Protein AF-A0A2N1BUD0-F1 (afdb_monomer_lite)

Structure (mmCIF, N/CA/C/O backbone):
data_AF-A0A2N1BUD0-F1
#
_entry.id   AF-A0A2N1BUD0-F1
#
loop_
_atom_site.group_PDB
_atom_site.id
_atom_site.type_symbol
_atom_site.label_atom_id
_atom_site.label_alt_id
_atom_site.label_comp_id
_atom_site.label_asym_id
_atom_site.label_entity_id
_atom_site.label_seq_id
_atom_site.pdbx_PDB_ins_code
_atom_site.Cartn_x
_atom_site.Cartn_y
_atom_site.Cartn_z
_atom_site.occupancy
_atom_site.B_iso_or_equiv
_atom_site.auth_seq_id
_atom_site.auth_comp_id
_atom_site.auth_asym_id
_atom_site.auth_atom_id
_atom_site.pdbx_PDB_model_num
ATOM 1 N N . MET A 1 1 ? 6.098 26.235 -37.739 1.00 52.78 1 MET A N 1
ATOM 2 C CA . MET A 1 1 ? 7.208 25.556 -38.452 1.00 52.78 1 MET A CA 1
ATOM 3 C C . MET A 1 1 ? 8.342 25.133 -37.496 1.00 52.78 1 MET A C 1
ATOM 5 O O . MET A 1 1 ? 9.504 25.211 -37.853 1.00 52.78 1 MET A O 1
ATOM 9 N N . THR A 1 2 ? 8.035 24.668 -36.276 1.00 50.59 2 THR A N 1
ATOM 10 C CA . THR A 1 2 ? 9.044 24.337 -35.236 1.00 50.59 2 THR A CA 1
ATOM 11 C C . THR A 1 2 ? 8.931 22.900 -34.709 1.00 50.59 2 THR A C 1
ATOM 13 O O . THR A 1 2 ? 9.915 22.342 -34.232 1.00 50.59 2 THR A O 1
ATOM 16 N N . SER A 1 3 ? 7.771 22.252 -34.879 1.00 55.66 3 SER A N 1
ATOM 17 C CA . SER A 1 3 ? 7.516 20.872 -34.429 1.00 55.66 3 SER A CA 1
ATOM 18 C C . SER A 1 3 ? 8.451 19.838 -35.083 1.00 55.66 3 SER A C 1
ATOM 20 O O . SER A 1 3 ? 8.998 18.970 -34.406 1.00 55.66 3 SER A O 1
ATOM 22 N N . ASN A 1 4 ? 8.738 19.974 -36.384 1.00 60.06 4 ASN A N 1
ATOM 23 C CA . ASN A 1 4 ? 9.566 19.006 -37.117 1.00 60.06 4 ASN A CA 1
ATOM 24 C C . ASN A 1 4 ? 11.042 19.005 -36.685 1.00 60.06 4 ASN A C 1
ATOM 26 O O . ASN A 1 4 ? 11.693 17.961 -36.717 1.00 60.06 4 ASN A O 1
ATOM 30 N N . ILE A 1 5 ? 11.566 20.154 -36.249 1.00 64.06 5 ILE A N 1
ATOM 31 C CA . ILE A 1 5 ? 12.962 20.285 -35.810 1.00 64.06 5 ILE A CA 1
ATOM 32 C C . ILE A 1 5 ? 13.124 19.673 -34.418 1.00 64.06 5 ILE A C 1
ATOM 34 O O . ILE A 1 5 ? 14.062 18.910 -34.200 1.00 64.06 5 ILE A O 1
ATOM 38 N N . ILE A 1 6 ? 12.167 19.920 -33.520 1.00 66.69 6 ILE A N 1
ATOM 39 C CA . ILE A 1 6 ? 12.138 19.339 -32.172 1.00 66.69 6 ILE A CA 1
ATOM 40 C C . ILE A 1 6 ? 12.051 17.811 -32.259 1.00 66.69 6 ILE A C 1
ATOM 42 O O . ILE A 1 6 ? 12.881 17.123 -31.670 1.00 66.69 6 ILE A O 1
ATOM 46 N N . ASN A 1 7 ? 11.139 17.278 -33.080 1.00 67.88 7 ASN A N 1
ATOM 47 C CA . ASN A 1 7 ? 11.005 15.834 -33.301 1.00 67.88 7 ASN A CA 1
ATOM 48 C C . ASN A 1 7 ? 12.281 15.207 -33.887 1.00 67.88 7 ASN A C 1
ATOM 50 O O . ASN A 1 7 ? 12.676 14.108 -33.496 1.00 67.88 7 ASN A O 1
ATOM 54 N N . SER A 1 8 ? 12.957 15.909 -34.801 1.00 67.88 8 SER A N 1
ATOM 55 C CA . SER A 1 8 ? 14.218 15.455 -35.395 1.00 67.88 8 SER A CA 1
ATOM 56 C C . SER A 1 8 ? 15.364 15.446 -34.376 1.00 67.88 8 SER A C 1
ATOM 58 O O . SER A 1 8 ? 16.112 14.469 -34.289 1.00 67.88 8 SER A O 1
ATOM 60 N N . TRP A 1 9 ? 15.468 16.487 -33.547 1.00 64.31 9 TRP A N 1
ATOM 61 C CA . TRP A 1 9 ? 16.508 16.611 -32.524 1.00 64.31 9 TRP A CA 1
ATOM 62 C C . TRP A 1 9 ? 16.311 15.600 -31.383 1.00 64.31 9 TRP A C 1
ATOM 64 O O . TRP A 1 9 ? 17.261 14.906 -31.015 1.00 64.31 9 TRP A O 1
ATOM 74 N N . LEU A 1 10 ? 15.068 15.413 -30.920 1.00 66.81 10 LEU A N 1
ATOM 75 C CA . LEU A 1 10 ? 14.684 14.378 -29.947 1.00 66.81 10 LEU A CA 1
ATOM 76 C C . LEU A 1 10 ? 15.021 12.975 -30.453 1.00 66.81 10 LEU A C 1
ATOM 78 O O . LEU A 1 10 ? 15.722 12.219 -29.778 1.00 66.81 10 LEU A O 1
ATOM 82 N N . LYS A 1 11 ? 14.604 12.642 -31.681 1.00 66.31 11 LYS A N 1
ATOM 83 C CA . LYS A 1 11 ? 14.873 11.330 -32.287 1.00 66.31 11 LYS A CA 1
ATOM 84 C C . LYS A 1 11 ? 16.373 11.080 -32.470 1.00 66.31 11 LYS A C 1
ATOM 86 O O . LYS A 1 11 ? 16.819 9.938 -32.378 1.00 66.31 11 LYS A O 1
ATOM 91 N N . LYS A 1 12 ? 17.166 12.131 -32.701 1.00 64.56 12 LYS A N 1
ATOM 92 C CA . LYS A 1 12 ? 18.624 12.049 -32.882 1.00 64.56 12 LYS A CA 1
ATOM 93 C C . LYS A 1 12 ? 19.404 11.998 -31.563 1.00 64.56 12 LYS A C 1
ATOM 95 O O . LYS A 1 12 ? 20.531 11.507 -31.571 1.00 64.56 12 LYS A O 1
ATOM 100 N N . ASN A 1 13 ? 18.851 12.492 -30.454 1.00 60.78 13 ASN A N 1
ATOM 101 C CA . ASN A 1 13 ? 19.461 12.379 -29.123 1.00 60.78 13 ASN A CA 1
ATOM 102 C C . ASN A 1 13 ? 19.176 10.996 -28.508 1.00 60.78 13 ASN A C 1
ATOM 104 O O . ASN A 1 13 ? 20.114 10.289 -28.167 1.00 60.78 13 ASN A O 1
ATOM 108 N N . ILE A 1 14 ? 17.919 10.534 -28.547 1.00 62.25 14 ILE A N 1
ATOM 109 C CA . ILE A 1 14 ? 17.505 9.204 -28.048 1.00 62.25 14 ILE A CA 1
ATOM 110 C C . ILE A 1 14 ? 18.247 8.060 -28.761 1.00 62.25 14 ILE A C 1
ATOM 112 O O . ILE A 1 14 ? 18.615 7.061 -28.153 1.00 62.25 14 ILE A O 1
ATOM 116 N N . LYS A 1 15 ? 18.493 8.192 -30.071 1.00 56.25 15 LYS A N 1
ATOM 117 C CA . LYS A 1 15 ? 19.170 7.153 -30.866 1.00 56.25 15 LYS A CA 1
ATOM 118 C C . LYS A 1 15 ? 20.701 7.163 -30.713 1.00 56.25 15 LYS A C 1
ATOM 120 O O . LYS A 1 15 ? 21.344 6.231 -31.191 1.00 56.25 15 LYS A O 1
ATOM 125 N N . ARG A 1 16 ? 21.283 8.211 -30.109 1.00 57.62 16 ARG A N 1
ATOM 126 C CA . ARG A 1 16 ? 22.734 8.341 -29.867 1.00 57.62 16 ARG A CA 1
ATOM 127 C C . ARG A 1 16 ? 23.180 7.686 -28.564 1.00 57.62 16 ARG A C 1
ATOM 129 O O . ARG A 1 16 ? 24.290 7.173 -28.541 1.00 57.62 16 ARG A O 1
ATOM 136 N N . ASP A 1 17 ? 22.300 7.607 -27.571 1.00 53.81 17 ASP A N 1
ATOM 137 C CA . ASP A 1 17 ? 22.528 6.836 -26.341 1.00 53.81 17 ASP A CA 1
ATOM 138 C C . ASP A 1 17 ? 22.265 5.333 -26.518 1.00 53.81 17 ASP A C 1
ATOM 140 O O . ASP A 1 17 ? 22.288 4.576 -25.553 1.00 53.81 17 ASP A O 1
ATOM 144 N N . LEU A 1 18 ? 22.020 4.869 -27.752 1.00 57.09 18 LEU A N 1
ATOM 145 C CA . LEU A 1 18 ? 21.911 3.446 -28.037 1.00 57.09 18 LEU A CA 1
ATOM 146 C C . LEU A 1 18 ? 23.326 2.870 -28.242 1.00 57.09 18 LEU A C 1
ATOM 148 O O . LEU A 1 18 ? 23.939 3.134 -29.283 1.00 57.09 18 LEU A O 1
ATOM 152 N N . PRO A 1 19 ? 23.865 2.086 -27.291 1.00 54.94 19 PRO A N 1
ATOM 153 C CA . PRO A 1 19 ? 25.204 1.524 -27.406 1.00 54.94 19 PRO A CA 1
ATOM 154 C C . PRO A 1 19 ? 25.254 0.571 -28.608 1.00 54.94 19 PRO A C 1
ATOM 156 O O . PRO A 1 19 ? 24.662 -0.506 -28.608 1.00 54.94 19 PRO A O 1
ATOM 159 N N . LYS A 1 20 ? 25.954 0.991 -29.667 1.00 60.91 20 LYS A N 1
ATOM 160 C CA . LYS A 1 20 ? 26.059 0.268 -30.948 1.00 60.91 20 LYS A CA 1
ATOM 161 C C . LYS A 1 20 ? 27.026 -0.919 -30.933 1.00 60.91 20 LYS A C 1
ATOM 163 O O . LYS A 1 20 ? 27.115 -1.625 -31.930 1.00 60.91 20 LYS A O 1
ATOM 168 N N . HIS A 1 21 ? 27.735 -1.147 -29.832 1.00 56.22 21 HIS A N 1
ATOM 169 C CA . HIS A 1 21 ? 28.649 -2.274 -29.693 1.00 56.22 21 HIS A CA 1
ATOM 170 C C . HIS A 1 21 ? 28.685 -2.736 -28.239 1.00 56.22 21 HIS A C 1
ATOM 172 O O . HIS A 1 21 ? 29.606 -2.453 -27.478 1.00 56.22 21 HIS A O 1
ATOM 178 N N . MET A 1 22 ? 27.621 -3.413 -27.840 1.00 56.34 22 MET A N 1
ATOM 179 C CA . MET A 1 22 ? 27.528 -4.050 -26.543 1.00 56.34 22 MET A CA 1
ATOM 180 C C . MET A 1 22 ? 27.199 -5.507 -26.821 1.00 56.34 22 MET A C 1
ATOM 182 O O . MET A 1 22 ? 26.288 -5.772 -27.607 1.00 56.34 22 MET A O 1
ATOM 186 N N . ASN A 1 23 ? 28.003 -6.426 -26.271 1.00 65.25 23 ASN A N 1
ATOM 187 C CA . ASN A 1 23 ? 27.871 -7.869 -26.479 1.00 65.25 23 ASN A CA 1
ATOM 188 C C . ASN A 1 23 ? 26.389 -8.244 -26.508 1.00 65.25 23 ASN A C 1
ATOM 190 O O . ASN A 1 23 ? 25.662 -7.854 -25.600 1.00 65.25 23 ASN A O 1
ATOM 194 N N . SER A 1 24 ? 25.932 -8.957 -27.541 1.00 69.88 24 SER A N 1
ATOM 195 C CA . SER A 1 24 ? 24.512 -9.320 -27.713 1.00 69.88 24 SER A CA 1
ATOM 196 C C . SER A 1 24 ? 23.895 -9.859 -26.409 1.00 69.88 24 SER A C 1
ATOM 198 O O . SER A 1 24 ? 22.789 -9.484 -26.025 1.00 69.88 24 SER A O 1
ATOM 200 N N . GLN A 1 25 ? 24.700 -10.609 -25.651 1.00 73.94 25 GLN A N 1
ATOM 201 C CA . GLN A 1 25 ? 24.414 -11.081 -24.296 1.00 73.94 25 GLN A CA 1
ATOM 202 C C . GLN A 1 25 ? 24.067 -9.948 -23.307 1.00 73.94 25 GLN A C 1
ATOM 204 O O . GLN A 1 25 ? 23.047 -9.996 -22.630 1.00 73.94 25 GLN A O 1
ATOM 209 N N . LEU A 1 26 ? 24.865 -8.881 -23.257 1.00 80.38 26 LEU A N 1
ATOM 210 C CA . LEU A 1 26 ? 24.681 -7.721 -22.379 1.00 80.38 26 LEU A CA 1
ATOM 211 C C . LEU A 1 26 ? 23.431 -6.895 -22.740 1.00 80.38 26 LEU A C 1
ATOM 213 O O . LEU A 1 26 ? 22.761 -6.379 -21.849 1.00 80.38 26 LEU A O 1
ATOM 217 N N . ILE A 1 27 ? 23.052 -6.825 -24.021 1.00 80.50 27 ILE A N 1
ATOM 218 C CA . ILE A 1 27 ? 21.792 -6.179 -24.439 1.00 80.50 27 ILE A CA 1
ATOM 219 C C . ILE A 1 27 ? 20.581 -6.980 -23.943 1.00 80.50 27 ILE A C 1
ATOM 221 O O . ILE A 1 27 ? 19.591 -6.390 -23.505 1.00 80.50 27 ILE A O 1
ATOM 225 N N . VAL A 1 28 ? 20.654 -8.313 -23.996 1.00 85.81 28 VAL A N 1
ATOM 226 C CA . VAL A 1 28 ? 19.601 -9.189 -23.462 1.00 85.81 28 VAL A CA 1
ATOM 227 C C . VAL A 1 28 ? 19.471 -9.000 -21.950 1.00 85.81 28 VAL A C 1
ATOM 229 O O . VAL A 1 28 ? 18.360 -8.769 -21.476 1.00 85.81 28 VAL A O 1
ATOM 232 N N . PHE A 1 29 ? 20.583 -8.976 -21.209 1.00 88.25 29 PHE A N 1
ATOM 233 C CA . PHE A 1 29 ? 20.562 -8.740 -19.760 1.00 88.25 29 PHE A CA 1
ATOM 234 C C . PHE A 1 29 ? 19.943 -7.394 -19.377 1.00 88.25 29 PHE A C 1
ATOM 236 O O . PHE A 1 29 ? 19.123 -7.344 -18.464 1.00 88.25 29 PHE A O 1
ATOM 243 N N . ILE A 1 30 ? 20.260 -6.315 -20.097 1.00 90.25 30 ILE A N 1
ATOM 244 C CA . ILE A 1 30 ? 19.681 -4.990 -19.822 1.00 90.25 30 ILE A CA 1
ATOM 245 C C . ILE A 1 30 ? 18.175 -4.975 -20.089 1.00 90.25 30 ILE A C 1
ATOM 247 O O . ILE A 1 30 ? 17.419 -4.412 -19.302 1.00 90.25 30 ILE A O 1
ATOM 251 N N . LYS A 1 31 ? 17.710 -5.619 -21.166 1.00 88.19 31 LYS A N 1
ATOM 252 C CA . LYS A 1 31 ? 16.272 -5.719 -21.456 1.00 88.19 31 LYS A CA 1
ATOM 253 C C . LYS A 1 31 ? 15.528 -6.513 -20.387 1.00 88.19 31 LYS A C 1
ATOM 255 O O . LYS A 1 31 ? 14.461 -6.078 -19.963 1.00 88.19 31 LYS A O 1
ATOM 260 N N . VAL A 1 32 ? 16.091 -7.638 -19.944 1.00 92.31 32 VAL A N 1
ATOM 261 C CA . VAL A 1 32 ? 15.512 -8.444 -18.862 1.00 92.31 32 VAL A CA 1
ATOM 262 C C . VAL A 1 32 ? 15.475 -7.637 -17.566 1.00 92.31 32 VAL A C 1
ATOM 264 O O . VAL A 1 32 ? 14.415 -7.550 -16.958 1.00 92.31 32 VAL A O 1
ATOM 267 N N . ALA A 1 33 ? 16.572 -6.969 -17.199 1.00 91.69 33 ALA A N 1
ATOM 268 C CA . ALA A 1 33 ? 16.645 -6.139 -15.996 1.00 91.69 33 ALA A CA 1
ATOM 269 C C . ALA A 1 33 ? 15.617 -4.991 -16.005 1.00 91.69 33 ALA A C 1
ATOM 271 O O . ALA A 1 33 ? 14.936 -4.753 -15.005 1.00 91.69 33 ALA A O 1
ATOM 272 N N . LEU A 1 34 ? 15.452 -4.307 -17.143 1.00 89.75 34 LEU A N 1
ATOM 273 C CA . LEU A 1 34 ? 14.437 -3.261 -17.303 1.00 89.75 34 LEU A CA 1
ATOM 274 C C . LEU A 1 34 ? 13.019 -3.827 -17.192 1.00 89.75 34 LEU A C 1
ATOM 276 O O . LEU A 1 34 ? 12.176 -3.236 -16.523 1.00 89.75 34 LEU A O 1
ATOM 280 N N . PHE A 1 35 ? 12.757 -4.981 -17.806 1.00 90.50 35 PHE A N 1
ATOM 281 C CA . PHE A 1 35 ? 11.448 -5.626 -17.732 1.00 90.50 35 PHE A CA 1
ATOM 282 C C . PHE A 1 35 ? 11.108 -6.048 -16.296 1.00 90.50 35 PHE A C 1
ATOM 284 O O . PHE A 1 35 ? 10.008 -5.780 -15.818 1.00 90.50 35 PHE A O 1
ATOM 291 N N . THR A 1 36 ? 12.069 -6.621 -15.564 1.00 88.38 36 THR A N 1
ATOM 292 C CA . THR A 1 36 ? 11.886 -6.984 -14.151 1.00 88.38 36 THR A CA 1
ATOM 293 C C . THR A 1 36 ? 11.666 -5.765 -13.257 1.00 88.38 36 THR A C 1
ATOM 295 O O . THR A 1 36 ? 10.821 -5.813 -12.368 1.00 88.38 36 THR A O 1
ATOM 298 N N . LEU A 1 37 ? 12.361 -4.651 -13.515 1.00 87.44 37 LEU A N 1
ATOM 299 C CA . LEU A 1 37 ? 12.191 -3.410 -12.754 1.00 87.44 37 LEU A CA 1
ATOM 300 C C . LEU A 1 37 ? 10.780 -2.829 -12.928 1.00 87.44 37 LEU A C 1
ATOM 302 O O . LEU A 1 37 ? 10.160 -2.398 -11.955 1.00 87.44 37 LEU A O 1
ATOM 306 N N . VAL A 1 38 ? 10.251 -2.858 -14.155 1.00 87.12 38 VAL A N 1
ATOM 307 C CA . VAL A 1 38 ? 8.880 -2.413 -14.440 1.00 87.12 38 VAL A CA 1
ATOM 308 C C . VAL A 1 38 ? 7.871 -3.283 -13.695 1.00 87.12 38 VAL A C 1
ATOM 310 O O . VAL A 1 38 ? 6.978 -2.741 -13.056 1.00 87.12 38 VAL A O 1
ATOM 313 N N . LEU A 1 39 ? 8.039 -4.608 -13.703 1.00 84.56 39 LEU A N 1
ATOM 314 C CA . LEU A 1 39 ? 7.129 -5.523 -13.008 1.00 84.56 39 LEU A CA 1
ATOM 315 C C . LEU A 1 39 ? 7.106 -5.306 -11.486 1.00 84.56 39 LEU A C 1
ATOM 317 O O . LEU A 1 39 ? 6.029 -5.273 -10.896 1.00 84.56 39 LEU A O 1
ATOM 321 N N . ILE A 1 40 ? 8.266 -5.098 -10.857 1.00 82.75 40 ILE A N 1
ATOM 322 C CA . ILE A 1 40 ? 8.363 -4.859 -9.404 1.00 82.75 40 ILE A CA 1
ATOM 323 C C . ILE A 1 40 ? 7.777 -3.491 -9.020 1.00 82.75 40 ILE A C 1
ATOM 325 O O . ILE A 1 40 ? 7.252 -3.318 -7.921 1.00 82.75 40 I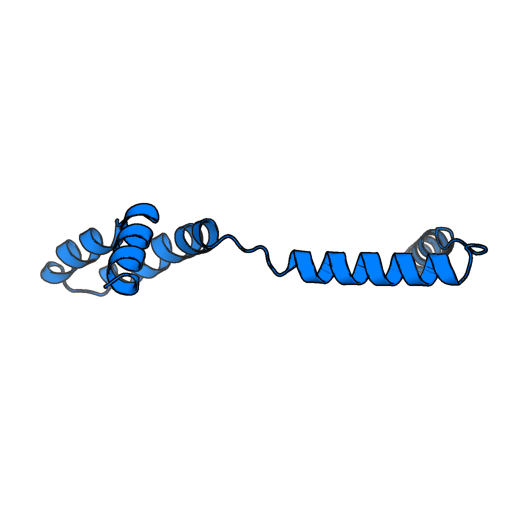LE A O 1
ATOM 329 N N . SER A 1 41 ? 7.792 -2.522 -9.939 1.00 76.31 41 SER A N 1
ATOM 330 C CA . SER A 1 41 ? 7.195 -1.201 -9.698 1.00 76.31 41 SER A CA 1
ATOM 331 C C . SER A 1 41 ? 5.670 -1.262 -9.522 1.00 76.31 41 SER A C 1
ATOM 333 O O . SER A 1 41 ? 5.099 -0.377 -8.892 1.00 76.31 41 SER A O 1
ATOM 335 N N . PHE A 1 42 ? 5.006 -2.312 -10.025 1.00 69.56 42 PHE A N 1
ATOM 336 C CA . PHE A 1 42 ? 3.568 -2.528 -9.820 1.00 69.56 42 PHE A CA 1
ATOM 337 C C . PHE A 1 42 ? 3.234 -3.308 -8.539 1.00 69.56 42 PHE A C 1
ATOM 339 O O . PHE A 1 42 ? 2.087 -3.273 -8.100 1.00 69.56 42 PHE A O 1
ATOM 346 N N . SER A 1 43 ? 4.195 -3.988 -7.903 1.00 67.75 43 SER A N 1
ATOM 347 C CA . SER A 1 43 ? 3.941 -4.827 -6.718 1.00 67.75 43 SER A CA 1
ATOM 348 C C . SER A 1 43 ? 4.016 -4.080 -5.375 1.00 67.75 43 SER A C 1
ATOM 350 O O . SER A 1 43 ? 4.144 -4.718 -4.335 1.00 67.75 43 SER A O 1
ATOM 352 N N . GLY A 1 44 ? 3.976 -2.742 -5.376 1.00 59.97 44 GLY A N 1
ATOM 353 C CA . GLY A 1 44 ? 4.371 -1.922 -4.223 1.00 59.97 44 GLY A CA 1
ATOM 354 C C . GLY A 1 44 ? 3.348 -0.929 -3.663 1.00 59.97 44 GLY A C 1
ATOM 355 O O . GLY A 1 44 ? 3.748 -0.096 -2.855 1.00 59.97 44 GLY A O 1
ATOM 356 N N . CYS A 1 45 ? 2.065 -0.955 -4.045 1.00 64.56 45 CYS A N 1
ATOM 357 C CA . CYS A 1 45 ? 1.085 -0.075 -3.391 1.00 64.56 45 CYS A CA 1
ATOM 358 C C . CYS A 1 45 ? 0.898 -0.502 -1.925 1.00 64.56 45 CYS A C 1
ATOM 360 O O . CYS A 1 45 ? 0.349 -1.568 -1.646 1.00 64.56 45 CYS A O 1
ATOM 362 N N . SER A 1 46 ? 1.380 0.319 -0.987 1.00 69.69 46 SER A N 1
ATOM 363 C CA . SER A 1 46 ? 1.236 0.077 0.448 1.00 69.69 46 SER A CA 1
ATOM 364 C C . SER A 1 46 ? -0.243 0.051 0.830 1.00 69.69 46 SER A C 1
ATOM 366 O O . SER A 1 46 ? -0.971 1.020 0.612 1.00 69.69 46 SER A O 1
ATOM 368 N N . ASN A 1 47 ? -0.688 -1.048 1.445 1.00 69.94 47 ASN A N 1
ATOM 369 C CA . ASN A 1 47 ? -2.071 -1.188 1.911 1.00 69.94 47 ASN A CA 1
ATOM 370 C C . ASN A 1 47 ? -2.455 -0.095 2.922 1.00 69.94 47 ASN A C 1
ATOM 372 O O . ASN A 1 47 ? -3.620 0.281 2.985 1.00 69.94 47 ASN A O 1
ATOM 376 N N . LYS A 1 48 ? -1.479 0.434 3.674 1.00 73.06 48 LYS A N 1
ATOM 377 C CA . LYS A 1 48 ? -1.688 1.522 4.634 1.00 73.06 48 LYS A CA 1
ATOM 378 C C . LYS A 1 48 ? -1.991 2.848 3.938 1.00 73.06 48 LYS A C 1
ATOM 380 O O . LYS A 1 48 ? -3.007 3.460 4.233 1.00 73.06 48 LYS A O 1
ATOM 385 N N . GLU A 1 49 ? -1.173 3.249 2.963 1.00 71.19 49 GLU A N 1
ATOM 386 C CA . GLU A 1 49 ? -1.405 4.485 2.193 1.00 71.19 49 GLU A CA 1
ATOM 387 C C . GLU A 1 49 ? -2.697 4.415 1.371 1.00 71.19 49 GLU A C 1
ATOM 389 O O . GLU A 1 49 ? -3.426 5.400 1.251 1.00 71.19 49 GLU A O 1
ATOM 394 N N . LEU A 1 50 ? -3.021 3.243 0.817 1.00 72.69 50 LEU A N 1
ATOM 395 C CA . LEU A 1 50 ? -4.276 3.044 0.096 1.00 72.69 50 LEU A CA 1
ATOM 396 C C . LEU A 1 50 ? -5.493 3.150 1.030 1.00 72.69 50 LEU A C 1
ATOM 398 O O . LEU A 1 50 ? -6.483 3.792 0.687 1.00 72.69 50 LEU A O 1
ATOM 402 N N . TYR A 1 51 ? -5.412 2.556 2.220 1.00 71.94 51 TYR A N 1
ATOM 403 C CA . TYR A 1 51 ? -6.479 2.615 3.218 1.00 71.94 51 TYR A CA 1
ATOM 404 C C . TYR A 1 51 ? -6.698 4.046 3.724 1.00 71.94 51 TYR A C 1
ATOM 406 O O . TYR A 1 51 ? -7.818 4.555 3.676 1.00 71.94 51 TYR A O 1
ATOM 414 N N . GLU A 1 52 ? -5.621 4.732 4.109 1.00 72.88 52 GLU A N 1
ATOM 415 C CA . GLU A 1 52 ? -5.671 6.112 4.604 1.00 72.88 52 GLU A CA 1
ATOM 416 C C . GLU A 1 52 ? -6.097 7.123 3.523 1.00 72.88 52 GLU A C 1
ATOM 418 O O . GLU A 1 52 ? -6.674 8.159 3.846 1.00 72.88 52 GLU A O 1
ATOM 423 N N . SER A 1 53 ? -5.865 6.844 2.235 1.00 70.88 53 SE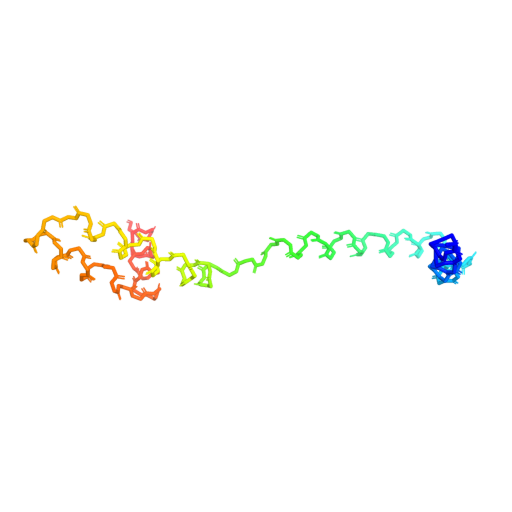R A N 1
ATOM 424 C CA . SER A 1 53 ? -6.273 7.743 1.142 1.00 70.88 53 SER A CA 1
ATOM 425 C C . SER A 1 53 ? -7.736 7.591 0.710 1.00 70.88 53 SER A C 1
ATOM 427 O O . SER A 1 53 ? -8.324 8.561 0.221 1.00 70.88 53 SER A O 1
ATOM 429 N N . ILE A 1 54 ? -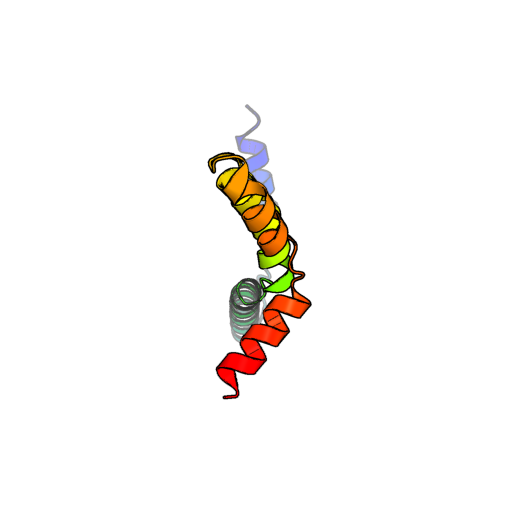8.339 6.410 0.888 1.00 68.88 54 ILE A N 1
ATOM 430 C CA . ILE A 1 54 ? -9.708 6.114 0.432 1.00 68.88 54 ILE A CA 1
ATOM 431 C C . ILE A 1 54 ? -10.731 6.265 1.563 1.00 68.88 54 ILE A C 1
ATOM 433 O O . ILE A 1 54 ? -11.799 6.846 1.349 1.00 68.88 54 ILE A O 1
ATOM 437 N N . GLN A 1 55 ? -10.415 5.783 2.766 1.00 67.25 55 GLN A N 1
ATOM 438 C CA . GLN A 1 55 ? -11.387 5.691 3.853 1.00 67.25 55 GLN A CA 1
ATOM 439 C C . GLN A 1 55 ? -11.926 7.044 4.351 1.00 67.25 55 GLN A C 1
ATOM 441 O O . GLN A 1 55 ? -13.142 7.183 4.410 1.00 67.25 55 GLN A O 1
ATOM 446 N N . PRO A 1 56 ? -11.120 8.096 4.605 1.00 64.00 56 PRO A N 1
ATOM 447 C CA . PRO A 1 56 ? -11.645 9.320 5.217 1.00 64.00 56 PRO A CA 1
ATOM 448 C C . PRO A 1 56 ? -12.634 10.101 4.336 1.00 64.00 56 PRO A C 1
ATOM 450 O O . PRO A 1 56 ? -13.336 10.976 4.831 1.00 64.00 56 PRO A O 1
ATOM 453 N N . LYS A 1 57 ? -12.694 9.826 3.025 1.00 58.78 57 LYS A N 1
ATOM 454 C CA . LYS A 1 57 ? -13.586 10.531 2.084 1.00 58.78 57 LYS A CA 1
ATOM 455 C C . LYS A 1 57 ? -14.830 9.746 1.691 1.00 58.78 57 LYS A C 1
ATOM 457 O O . LYS A 1 57 ? -15.827 10.359 1.304 1.00 58.78 57 LYS A O 1
ATO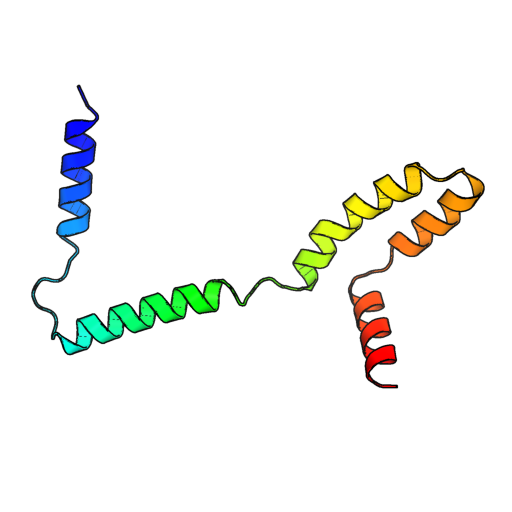M 462 N N . HIS A 1 58 ? -14.761 8.418 1.690 1.00 58.00 58 HIS A N 1
ATOM 463 C CA . HIS A 1 58 ? -15.893 7.595 1.266 1.00 58.00 58 HIS A CA 1
ATOM 464 C C . HIS A 1 58 ? -16.987 7.575 2.336 1.00 58.00 58 HIS A C 1
ATOM 466 O O . HIS A 1 58 ? -18.163 7.773 2.051 1.00 58.00 58 HIS A O 1
ATOM 472 N N . ASN A 1 59 ? -16.525 7.461 3.568 1.00 64.56 59 ASN A N 1
ATOM 473 C CA . ASN A 1 59 ? -17.280 7.190 4.769 1.00 64.56 59 ASN A CA 1
ATOM 474 C C . ASN A 1 59 ? -18.073 8.426 5.265 1.00 64.56 59 ASN A C 1
ATOM 476 O O . ASN A 1 59 ? -19.302 8.388 5.327 1.00 64.56 59 ASN A O 1
ATOM 480 N N . ASP A 1 60 ? -17.438 9.605 5.346 1.00 70.19 60 ASP A N 1
ATOM 481 C CA . ASP A 1 60 ? -18.115 10.848 5.776 1.00 70.19 60 ASP A CA 1
ATOM 482 C C . ASP A 1 60 ? -19.289 11.248 4.852 1.00 70.19 60 ASP A C 1
ATOM 484 O O . ASP A 1 60 ? -20.313 11.782 5.283 1.00 70.19 60 ASP A O 1
ATOM 488 N N . ASN A 1 61 ? -19.171 10.957 3.552 1.00 73.56 61 ASN A N 1
ATOM 489 C CA . ASN A 1 61 ? -20.232 11.215 2.576 1.00 73.56 61 ASN A CA 1
ATOM 490 C C . ASN A 1 61 ? -21.389 10.217 2.667 1.00 73.56 61 ASN A C 1
ATOM 492 O O . ASN A 1 61 ? -22.510 10.561 2.278 1.00 73.56 61 ASN A O 1
ATOM 496 N N . GLU A 1 62 ? -21.133 8.989 3.116 1.00 77.00 62 GLU A N 1
ATOM 497 C CA . GLU A 1 62 ? -22.189 8.019 3.379 1.00 77.00 62 GLU A CA 1
ATOM 498 C C . GLU A 1 62 ? -22.913 8.355 4.675 1.00 77.00 62 GLU A C 1
ATOM 500 O O . GLU A 1 62 ? -24.136 8.488 4.618 1.00 77.00 62 GLU A O 1
ATOM 505 N N . CYS A 1 63 ? -22.204 8.640 5.776 1.00 81.69 63 CYS A N 1
ATOM 506 C CA . CYS A 1 63 ? -22.844 9.012 7.043 1.00 81.69 63 CYS A CA 1
ATOM 507 C C . CYS A 1 63 ? -23.750 10.240 6.912 1.00 81.69 63 CYS A C 1
ATOM 509 O O . CYS A 1 63 ? -24.850 10.255 7.460 1.00 81.69 63 CYS A O 1
ATOM 511 N N . ARG A 1 64 ? -23.367 11.243 6.110 1.00 83.25 64 ARG A N 1
ATOM 512 C CA . ARG A 1 64 ? -24.197 12.439 5.847 1.00 83.25 64 ARG A CA 1
ATOM 513 C C . ARG A 1 64 ? -25.543 12.153 5.172 1.00 83.25 64 ARG A C 1
ATOM 515 O O . ARG A 1 64 ? -26.393 13.042 5.148 1.00 83.25 64 ARG A O 1
ATOM 522 N N . LYS A 1 65 ? -25.738 10.965 4.592 1.00 86.00 65 LYS A N 1
ATOM 523 C CA . LYS A 1 65 ? -27.021 10.547 4.004 1.00 86.00 65 LYS A CA 1
ATOM 524 C C . LYS A 1 65 ? -27.962 9.923 5.036 1.00 86.00 65 LYS A C 1
ATOM 526 O O . LYS A 1 65 ? -29.145 9.778 4.733 1.00 86.00 65 LYS A O 1
ATOM 531 N N . LEU A 1 66 ? -27.456 9.543 6.211 1.00 85.94 66 LEU A N 1
ATOM 532 C CA . LEU A 1 66 ? -28.259 8.944 7.271 1.00 85.94 66 LEU A CA 1
ATOM 533 C C . LEU A 1 66 ? -28.990 10.011 8.106 1.00 85.94 66 LEU A C 1
ATOM 535 O O . LEU A 1 66 ? -28.533 11.153 8.222 1.00 85.94 66 LEU A O 1
ATOM 539 N N . PRO A 1 67 ? -30.143 9.658 8.700 1.00 85.81 67 PRO A N 1
ATOM 540 C CA . PRO A 1 67 ? -30.827 10.507 9.668 1.00 85.81 67 PRO A CA 1
ATOM 541 C C . PRO A 1 67 ? -29.974 10.722 10.930 1.00 85.81 67 PRO A C 1
ATOM 543 O O . PRO A 1 67 ? -29.156 9.884 11.299 1.00 85.81 67 PRO A O 1
ATOM 546 N N . ALA A 1 68 ? -30.203 11.835 11.635 1.00 80.88 68 ALA A N 1
ATOM 547 C CA . ALA A 1 68 ? -29.359 12.290 12.749 1.00 80.88 68 ALA A CA 1
ATOM 548 C C . ALA A 1 68 ? -29.123 11.243 13.858 1.00 80.88 68 ALA A C 1
ATOM 550 O O . ALA A 1 68 ? -28.047 11.207 14.438 1.00 80.88 68 ALA A O 1
ATOM 551 N N . HIS A 1 69 ? -30.102 10.372 14.123 1.00 83.44 69 HIS A N 1
ATOM 552 C CA . HIS A 1 69 ? -29.970 9.288 15.102 1.00 83.44 69 HIS A CA 1
ATOM 553 C C . HIS A 1 69 ? -28.894 8.258 14.714 1.00 83.44 69 HIS A C 1
ATOM 555 O O . HIS A 1 69 ? -28.197 7.738 15.574 1.00 83.44 69 HIS A O 1
ATOM 561 N N . GLU A 1 70 ? -28.758 7.966 13.422 1.00 83.75 70 GLU A N 1
ATOM 562 C CA . GLU A 1 70 ? -27.835 6.953 12.898 1.00 83.75 70 GLU A CA 1
ATOM 563 C C . GLU A 1 70 ? -26.486 7.571 12.494 1.00 83.75 70 GLU A C 1
ATOM 565 O O . GLU A 1 70 ? -25.472 6.879 12.431 1.00 83.75 70 GLU A O 1
ATOM 570 N N . TYR A 1 71 ? -26.450 8.891 12.284 1.00 83.06 71 TYR A N 1
ATOM 571 C CA . TYR A 1 71 ? -25.234 9.645 11.982 1.00 83.06 71 TYR A CA 1
ATOM 572 C C . TYR A 1 71 ? -24.177 9.524 13.090 1.00 83.06 71 TYR A C 1
ATOM 574 O O . TYR A 1 71 ? -23.014 9.240 12.803 1.00 83.06 71 TYR A O 1
ATOM 582 N N . ASP A 1 72 ? -24.577 9.709 14.353 1.00 82.06 72 ASP A N 1
ATOM 583 C CA . ASP A 1 72 ? -23.653 9.727 15.497 1.00 82.06 72 ASP A CA 1
ATOM 584 C C . ASP A 1 72 ? -22.979 8.369 15.746 1.00 82.06 72 ASP A C 1
ATOM 586 O O . ASP A 1 72 ? -21.862 8.300 16.266 1.00 82.06 72 ASP A O 1
ATOM 590 N N . GLU A 1 73 ? -23.652 7.279 15.383 1.00 81.56 73 GLU A N 1
ATOM 591 C CA . GLU A 1 73 ? -23.111 5.925 15.480 1.00 81.56 73 GLU A CA 1
ATOM 592 C C . GLU A 1 73 ? -22.235 5.588 14.265 1.00 81.56 73 GLU A C 1
ATOM 594 O O . GLU A 1 73 ? -21.138 5.045 14.422 1.00 81.56 73 GLU A O 1
ATOM 599 N N . CYS A 1 74 ? -22.668 6.008 13.072 1.00 80.69 74 CYS A N 1
ATOM 600 C CA . CYS A 1 74 ? -21.931 5.870 11.819 1.00 80.69 74 CYS A CA 1
ATOM 601 C C . CYS A 1 74 ? -20.557 6.558 11.900 1.00 80.69 74 CYS A C 1
ATOM 603 O O . CYS A 1 74 ? -19.529 5.898 11.759 1.00 80.69 74 CYS A O 1
ATOM 605 N N . ILE A 1 75 ? -20.513 7.844 12.269 1.00 79.19 75 ILE A N 1
ATOM 606 C CA . ILE A 1 75 ? -19.268 8.630 12.320 1.00 79.19 75 ILE A CA 1
ATOM 607 C C . ILE A 1 75 ? -18.246 8.067 13.330 1.00 79.19 75 ILE A C 1
ATOM 609 O O . ILE A 1 75 ? -17.038 8.184 13.129 1.00 79.19 75 ILE A O 1
ATOM 613 N N . LYS A 1 76 ? -18.707 7.411 14.408 1.00 74.06 76 LYS A N 1
ATOM 614 C CA . LYS A 1 76 ? -17.836 6.781 15.420 1.00 74.06 76 LYS A CA 1
ATOM 615 C C . LYS A 1 76 ? -17.128 5.533 14.900 1.00 74.06 76 LYS A C 1
ATOM 617 O O . LYS A 1 76 ? -15.971 5.297 15.249 1.00 74.06 76 LYS A O 1
ATOM 622 N N . HIS A 1 77 ? -17.806 4.730 14.083 1.00 66.25 77 HIS A N 1
ATOM 623 C CA . HIS A 1 77 ? -17.205 3.547 13.465 1.00 66.25 77 HIS A CA 1
ATOM 624 C C . HIS A 1 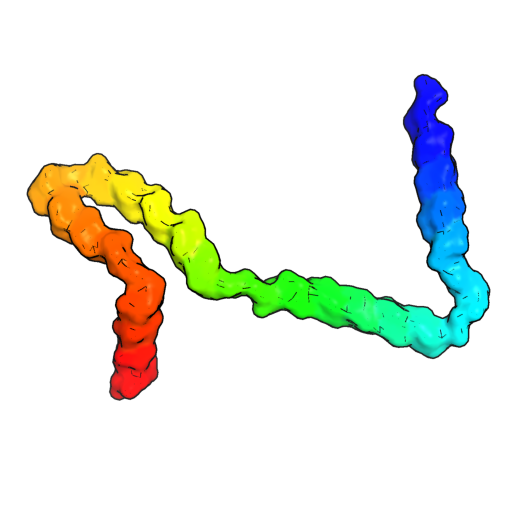77 ? -16.170 3.910 12.393 1.00 66.25 77 HIS A C 1
ATOM 626 O O . HIS A 1 77 ? -15.242 3.140 12.145 1.00 66.25 77 HIS A O 1
ATOM 632 N N . GLU A 1 78 ? -16.297 5.093 11.796 1.00 64.44 78 GLU A N 1
ATOM 633 C CA . GLU A 1 78 ? -15.437 5.566 10.708 1.00 64.44 78 GLU A CA 1
ATOM 634 C C . GLU A 1 78 ? -14.107 6.161 11.171 1.00 64.44 78 GLU A C 1
ATOM 636 O O . GLU A 1 78 ? -13.178 6.291 10.378 1.00 64.44 78 GLU A O 1
ATOM 641 N N . THR A 1 79 ? -13.974 6.464 12.462 1.00 65.50 79 THR A N 1
ATOM 642 C CA . THR A 1 79 ? -12.723 6.960 13.053 1.00 65.50 79 THR A CA 1
ATOM 643 C C . THR A 1 79 ? -11.680 5.881 13.363 1.00 65.50 79 THR A C 1
ATOM 645 O O . THR A 1 79 ? -10.613 6.219 13.879 1.00 65.50 79 THR A O 1
ATOM 648 N N . LYS A 1 80 ? -11.942 4.599 13.069 1.00 73.19 80 LYS A N 1
ATOM 649 C CA . LYS A 1 80 ? -10.981 3.519 13.350 1.00 73.19 80 LYS A CA 1
ATOM 650 C C . LYS A 1 80 ? -9.670 3.730 12.591 1.00 73.19 80 LYS A C 1
ATOM 652 O O . LYS A 1 80 ? -9.648 3.885 11.370 1.00 73.19 80 LYS A O 1
ATOM 657 N N . SER A 1 81 ? -8.561 3.674 13.317 1.00 76.81 81 SER A N 1
ATOM 658 C CA . SER A 1 81 ? -7.222 3.761 12.734 1.00 76.81 81 SER A CA 1
ATOM 659 C C . SER A 1 81 ? -6.875 2.503 11.923 1.00 76.81 81 SER A C 1
ATOM 661 O O . SER A 1 81 ? -7.402 1.414 12.163 1.00 76.81 81 SER A O 1
ATOM 663 N N . TYR A 1 82 ? -5.935 2.621 10.976 1.00 77.19 82 TYR A N 1
ATOM 664 C CA . TYR A 1 82 ? -5.448 1.470 10.200 1.00 77.19 82 TYR A CA 1
ATOM 665 C C . TYR A 1 82 ? -4.923 0.331 11.090 1.00 77.19 82 TYR A C 1
ATOM 667 O O . TYR A 1 82 ? -5.091 -0.841 10.761 1.00 77.19 82 TYR A O 1
ATOM 675 N N . GLU A 1 83 ? -4.302 0.662 12.225 1.00 79.75 83 GLU A N 1
ATOM 676 C CA . GLU A 1 83 ? -3.745 -0.328 13.151 1.00 79.75 83 GLU A CA 1
ATOM 677 C C . GLU A 1 83 ? -4.843 -1.117 13.882 1.00 79.75 83 GLU A C 1
ATOM 679 O O . GLU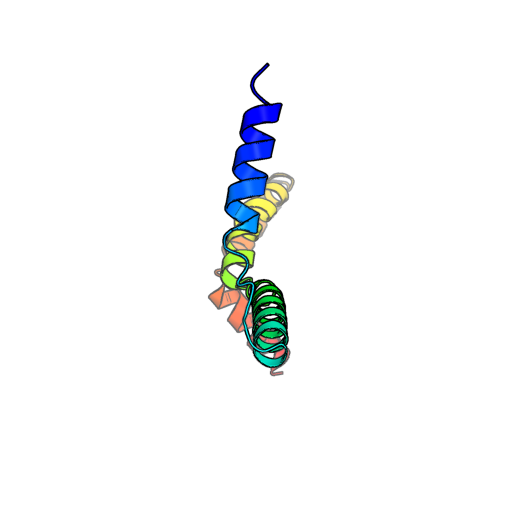 A 1 83 ? -4.721 -2.331 14.035 1.00 79.75 83 GLU A O 1
ATOM 684 N N . GLU A 1 84 ? -5.945 -0.464 14.269 1.00 81.75 84 GLU A N 1
ATOM 685 C CA . GLU A 1 84 ? -7.113 -1.140 14.855 1.00 81.75 84 GLU A CA 1
ATOM 686 C C . GLU A 1 84 ? -7.762 -2.086 13.843 1.00 81.75 84 GLU A C 1
ATOM 688 O O . GLU A 1 84 ? -7.997 -3.253 14.151 1.00 81.75 84 GLU A O 1
ATOM 693 N N . TYR A 1 85 ? -7.954 -1.625 12.605 1.00 82.19 85 TYR A N 1
ATOM 694 C CA . TYR A 1 85 ? -8.452 -2.467 11.516 1.00 82.19 85 TYR A CA 1
ATOM 695 C C . TYR A 1 85 ? -7.540 -3.669 11.232 1.00 82.19 85 TYR A C 1
ATOM 697 O O . TYR A 1 85 ? -8.013 -4.789 11.018 1.00 82.19 85 TYR A O 1
ATOM 705 N N . LYS A 1 86 ? -6.220 -3.454 11.224 1.00 84.06 86 LYS A N 1
ATOM 706 C CA . LYS A 1 86 ? -5.242 -4.523 11.008 1.00 84.06 86 LYS A CA 1
ATOM 707 C C . LYS A 1 86 ? -5.324 -5.571 12.117 1.00 84.06 86 LYS A C 1
ATOM 709 O O . LYS A 1 86 ? -5.353 -6.759 11.807 1.00 84.06 86 LYS A O 1
ATOM 714 N N . LYS A 1 87 ? -5.406 -5.133 13.374 1.00 85.88 87 LYS A N 1
ATOM 715 C CA . LYS A 1 87 ? -5.524 -6.014 14.538 1.00 85.88 87 LYS A CA 1
ATOM 716 C C . LYS A 1 87 ? -6.811 -6.843 14.498 1.00 85.88 87 LYS A C 1
ATOM 718 O O . LYS A 1 87 ? -6.737 -8.058 14.626 1.00 85.88 87 LYS A O 1
ATOM 723 N N . GLU A 1 88 ? -7.956 -6.215 14.225 1.00 84.81 88 GLU A N 1
ATOM 724 C CA . GLU A 1 88 ? -9.238 -6.922 14.061 1.00 84.81 88 GLU A CA 1
ATOM 725 C C . GLU A 1 88 ? -9.162 -7.977 12.944 1.00 84.81 88 GLU A C 1
ATOM 727 O O . GLU A 1 88 ? -9.633 -9.101 13.109 1.00 84.81 88 GLU A O 1
ATOM 732 N N . ARG A 1 89 ? -8.522 -7.658 11.808 1.00 83.69 89 ARG A N 1
ATOM 733 C CA . ARG A 1 89 ? -8.320 -8.639 10.728 1.00 83.69 89 ARG A CA 1
ATOM 734 C C . ARG A 1 89 ? -7.425 -9.800 11.136 1.00 83.69 89 ARG A C 1
ATOM 736 O O . ARG A 1 89 ? -7.715 -10.934 10.764 1.00 83.69 89 ARG A O 1
ATOM 743 N N . GLU A 1 90 ? -6.337 -9.529 11.843 1.00 86.31 90 GLU A N 1
ATOM 744 C CA . GLU A 1 90 ? -5.432 -10.574 12.319 1.00 86.31 90 GLU A CA 1
ATOM 745 C C . GLU A 1 90 ? -6.116 -11.482 13.345 1.00 86.31 90 GLU A C 1
ATOM 747 O O . GLU A 1 90 ? -5.892 -12.688 13.317 1.00 86.31 90 GLU A O 1
ATOM 752 N N . GLU A 1 91 ? -6.988 -10.947 14.198 1.00 87.88 91 GLU A N 1
ATOM 753 C CA . GLU A 1 91 ? -7.781 -11.742 15.140 1.00 87.88 91 GLU A CA 1
ATOM 754 C C . GLU A 1 91 ? -8.756 -12.675 14.405 1.00 87.88 91 GLU A C 1
ATOM 756 O O . GLU A 1 91 ? -8.753 -13.871 14.672 1.00 87.88 91 GLU A O 1
ATOM 761 N N . VAL A 1 92 ? -9.497 -12.178 13.407 1.00 89.69 92 VAL A N 1
ATOM 762 C CA . VAL A 1 92 ? -10.449 -12.998 12.627 1.00 89.69 92 VAL A CA 1
ATOM 763 C C . VAL A 1 92 ? -9.755 -14.081 11.793 1.00 89.69 92 VAL A C 1
ATOM 765 O O . VAL A 1 92 ? -10.296 -15.170 11.626 1.00 89.69 92 VAL A O 1
ATOM 768 N N . ILE A 1 93 ? -8.576 -13.792 11.235 1.00 88.00 93 ILE A N 1
ATOM 769 C CA . ILE A 1 93 ? -7.830 -14.743 10.393 1.00 88.00 93 ILE A CA 1
ATOM 770 C C . ILE A 1 93 ? -7.142 -15.831 11.232 1.00 88.00 93 ILE A C 1
ATOM 772 O O . ILE A 1 93 ? -6.941 -16.936 10.732 1.00 88.00 93 ILE A O 1
ATOM 776 N N . ASN A 1 94 ? -6.767 -15.527 12.478 1.00 77.38 94 ASN A N 1
ATOM 777 C CA . ASN A 1 94 ? -6.057 -16.454 13.367 1.00 77.38 94 ASN A CA 1
ATOM 778 C C . ASN A 1 94 ? -6.980 -17.205 14.355 1.00 77.38 94 ASN A C 1
ATOM 780 O O . ASN A 1 94 ? -6.472 -17.841 15.281 1.00 77.38 94 ASN A O 1
ATOM 784 N N . GLN A 1 95 ? -8.304 -17.128 14.176 1.00 58.25 95 GLN A N 1
ATOM 785 C CA . GLN A 1 95 ? -9.310 -17.928 14.893 1.00 58.25 95 GLN A CA 1
ATOM 786 C C . GLN A 1 95 ? -9.608 -19.247 14.177 1.00 58.25 95 GLN A C 1
ATOM 788 O O . GLN A 1 95 ? -9.865 -20.237 14.900 1.00 58.25 95 GLN A O 1
#

Sequence (95 aa):
MTSNIINSWLKKNIKRDLPKHMNSQLIVFIKVALFTLVLISFSGCSNKELYESIQPKHNDNECRKLPAHEYDECIKHETKSYEEYKKEREEVINQ

Radius of gyration: 26.24 Å; chains: 1; bounding box: 60×44×54 Å

Foldseek 3Di:
DCVVVVVVVVVVVVVVPPPPDDPPVVVVVVVVVVVVVVVVVVVDDDPQVVCVVPLVPPQLVVLVVDDPVVSVVSVVVSPDHPVNVVVVVVVVVVD

Secondary structure (DSSP, 8-state):
--HHHHHHHHHHHHTTSS-SSS-HHHHHHHHHHHHHHHHHHTS---HHHHHHHHHHHHHHHHHTTS-HHHHHHHHHHHT--HHHHHHHHHHHHT-

pLDDT: mean 73.66, std 11.17, range [50.59, 92.31]